Protein AF-A0A6I3SN76-F1 (afdb_monomer_lite)

Radius of gyration: 13.35 Å; chains: 1; bounding box: 27×23×35 Å

Secondary structure (DSSP, 8-state):
-HHHHHHHHHHHHHHHHHHHHHHHHHTT-HHHHHHHHHHHHHHHHHHHHHHHHT-

Sequence (55 aa):
MTTVLAAIILLGISTYTFNYGRQLWNDDHKPAAVFTYLLALAVLLFPALLAMYKT

Structure (mmCIF, N/CA/C/O backbone):
data_AF-A0A6I3SN76-F1
#
_entry.id   AF-A0A6I3SN76-F1
#
loop_
_atom_site.group_PDB
_atom_site.id
_atom_site.type_symbol
_atom_site.label_atom_id
_atom_site.label_alt_id
_atom_site.label_comp_id
_atom_site.label_asym_id
_atom_site.label_entity_id
_atom_site.label_seq_id
_atom_site.pdbx_PDB_ins_code
_atom_site.Cartn_x
_atom_site.Cartn_y
_atom_site.Cartn_z
_atom_site.occupancy
_atom_site.B_iso_or_equiv
_atom_site.auth_seq_id
_atom_site.auth_comp_id
_atom_site.auth_asym_id
_atom_site.auth_atom_id
_atom_site.pdbx_PDB_model_num
ATOM 1 N N . MET A 1 1 ? -11.965 4.669 20.619 1.00 63.41 1 MET A N 1
ATOM 2 C CA . MET A 1 1 ? -10.800 5.546 20.338 1.00 63.41 1 MET A CA 1
ATOM 3 C C . MET A 1 1 ? -9.679 4.809 19.612 1.00 63.41 1 MET A C 1
ATOM 5 O O . MET A 1 1 ? -9.242 5.284 18.575 1.00 63.41 1 MET A O 1
ATOM 9 N N . THR A 1 2 ? -9.249 3.640 20.093 1.00 76.62 2 THR A N 1
ATOM 10 C CA . THR A 1 2 ? -8.161 2.838 19.495 1.00 76.62 2 THR A CA 1
ATOM 11 C C . THR A 1 2 ? -8.429 2.366 18.061 1.00 76.62 2 THR A C 1
ATOM 13 O O . THR A 1 2 ? -7.534 2.426 17.227 1.00 76.62 2 THR A O 1
ATOM 16 N N . THR A 1 3 ? -9.659 1.964 17.737 1.00 75.56 3 THR A N 1
ATOM 17 C CA . THR A 1 3 ? -10.052 1.513 16.386 1.00 75.56 3 THR A CA 1
ATOM 18 C C . THR A 1 3 ? -10.013 2.625 15.338 1.00 75.56 3 THR A C 1
ATOM 20 O O . THR A 1 3 ? -9.514 2.417 14.237 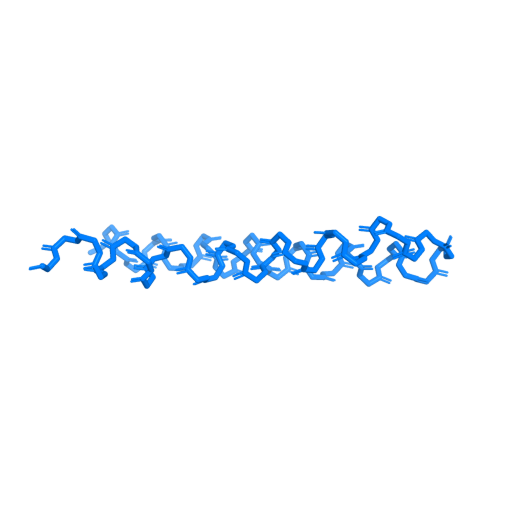1.00 75.56 3 THR A O 1
ATOM 23 N N . VAL A 1 4 ? -10.487 3.822 15.690 1.00 81.50 4 VAL A N 1
ATOM 24 C CA . VAL A 1 4 ? -10.453 5.001 14.807 1.00 81.50 4 VAL A CA 1
ATOM 25 C C . VAL A 1 4 ? -9.010 5.434 14.545 1.00 81.50 4 VAL A C 1
ATOM 27 O O . VAL A 1 4 ? -8.643 5.695 13.404 1.00 81.50 4 VAL A O 1
ATOM 30 N N . LEU A 1 5 ? -8.170 5.441 15.585 1.00 85.75 5 LEU A N 1
ATOM 31 C CA . LEU A 1 5 ? -6.750 5.760 15.448 1.00 85.75 5 LEU A CA 1
ATOM 32 C C . LEU A 1 5 ? -6.024 4.749 14.545 1.00 85.75 5 LEU A C 1
ATOM 34 O O . LEU A 1 5 ? -5.268 5.147 13.664 1.00 85.75 5 LEU A O 1
ATOM 38 N N . ALA A 1 6 ? -6.301 3.453 14.714 1.00 81.75 6 ALA A N 1
ATOM 39 C CA . ALA A 1 6 ? -5.744 2.408 13.859 1.00 81.75 6 ALA A CA 1
ATOM 40 C C . ALA A 1 6 ? -6.164 2.577 12.388 1.00 81.75 6 ALA A C 1
ATOM 42 O O . ALA A 1 6 ? -5.329 2.433 11.499 1.00 81.75 6 ALA A O 1
ATOM 43 N N . ALA A 1 7 ? -7.423 2.944 12.123 1.00 83.75 7 ALA A N 1
ATOM 44 C CA . ALA A 1 7 ? -7.904 3.203 10.766 1.00 83.75 7 ALA A CA 1
ATOM 45 C C . ALA A 1 7 ? -7.180 4.390 10.105 1.00 83.75 7 ALA A C 1
ATOM 47 O O . ALA A 1 7 ? -6.786 4.295 8.945 1.00 83.75 7 ALA A O 1
ATOM 48 N N . ILE A 1 8 ? -6.942 5.479 10.844 1.00 88.50 8 ILE A N 1
ATOM 49 C CA . ILE A 1 8 ? -6.193 6.645 10.345 1.00 88.50 8 ILE A CA 1
ATOM 50 C C . ILE A 1 8 ? -4.745 6.263 10.016 1.00 88.50 8 ILE A C 1
ATOM 52 O O . ILE A 1 8 ? -4.237 6.635 8.959 1.00 88.50 8 ILE A O 1
ATOM 56 N N . ILE A 1 9 ? -4.089 5.489 10.886 1.00 88.75 9 ILE A N 1
ATOM 57 C CA . ILE A 1 9 ? -2.717 5.015 10.657 1.00 88.75 9 ILE A CA 1
ATOM 58 C C . ILE A 1 9 ? -2.658 4.120 9.412 1.00 88.75 9 ILE A C 1
ATOM 60 O O . ILE A 1 9 ? -1.798 4.321 8.559 1.00 88.75 9 ILE A O 1
ATOM 64 N N . LEU A 1 10 ? -3.594 3.177 9.265 1.00 87.56 10 LEU A N 1
ATOM 65 C CA . LEU A 1 10 ? -3.669 2.293 8.097 1.00 87.56 10 LEU A CA 1
ATOM 66 C C . LEU A 1 10 ? -3.899 3.069 6.796 1.00 87.56 10 LEU A C 1
ATOM 68 O O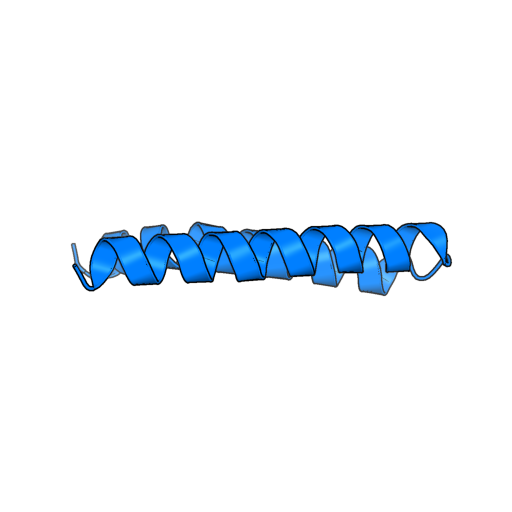 . LEU A 1 10 ? -3.247 2.784 5.790 1.00 87.56 10 LEU A O 1
ATOM 72 N N . LEU A 1 11 ? -4.776 4.076 6.815 1.00 88.00 11 LEU A N 1
ATOM 73 C CA . LEU A 1 11 ? -4.993 4.967 5.674 1.00 88.00 11 LEU A CA 1
ATOM 74 C C . LEU A 1 11 ? -3.734 5.775 5.340 1.00 88.00 11 LEU A C 1
ATOM 76 O O . LEU A 1 11 ? -3.381 5.894 4.166 1.00 88.00 11 LEU A O 1
ATOM 80 N N . GLY A 1 12 ? -3.031 6.285 6.355 1.00 90.69 12 GLY A N 1
ATOM 81 C CA . GLY A 1 12 ? -1.777 7.020 6.189 1.00 90.69 12 GLY A CA 1
ATOM 82 C C . GLY A 1 12 ? -0.679 6.166 5.555 1.00 90.69 12 GLY A C 1
ATOM 83 O O . GLY A 1 12 ? -0.083 6.578 4.560 1.00 90.69 12 GLY A O 1
ATOM 84 N N . ILE A 1 13 ? -0.468 4.951 6.074 1.00 90.12 13 ILE A N 1
ATOM 85 C CA . ILE A 1 13 ? 0.498 3.986 5.528 1.00 90.12 13 ILE A CA 1
ATOM 86 C C . ILE A 1 13 ? 0.135 3.649 4.083 1.00 90.12 13 ILE A C 1
ATOM 88 O O . ILE A 1 13 ? 0.973 3.785 3.200 1.00 90.12 13 ILE A O 1
ATOM 92 N N . SER A 1 14 ? -1.124 3.289 3.822 1.00 89.81 14 SER A N 1
ATOM 93 C CA . SER A 1 14 ? -1.576 2.919 2.476 1.00 89.81 14 SER A CA 1
ATOM 94 C C . SER A 1 14 ? -1.361 4.058 1.479 1.00 89.81 14 SER A C 1
ATOM 96 O O . SER A 1 14 ? -0.819 3.839 0.399 1.00 89.81 14 SER A O 1
ATOM 98 N N . THR A 1 15 ? -1.714 5.289 1.857 1.00 92.00 15 THR A N 1
ATOM 99 C CA . THR A 1 15 ? -1.530 6.478 1.011 1.00 92.00 15 THR A CA 1
ATOM 100 C C . THR A 1 15 ? -0.053 6.731 0.714 1.00 92.00 15 THR A C 1
ATOM 102 O O . THR A 1 15 ? 0.314 6.965 -0.438 1.00 92.00 15 THR A O 1
ATOM 105 N N . TYR A 1 16 ? 0.810 6.647 1.732 1.00 93.25 16 TYR A N 1
ATOM 106 C CA . TYR A 1 16 ? 2.255 6.774 1.557 1.00 93.25 16 TYR A CA 1
ATOM 107 C C . TYR A 1 16 ? 2.801 5.703 0.603 1.00 93.25 16 TYR A C 1
ATOM 109 O O . TYR A 1 16 ? 3.500 6.031 -0.354 1.00 93.25 16 TYR A O 1
ATOM 117 N N . THR A 1 17 ? 2.426 4.439 0.806 1.00 92.88 17 THR A N 1
ATOM 118 C CA . THR A 1 17 ? 2.866 3.317 -0.029 1.00 92.88 17 THR A CA 1
ATOM 119 C C . THR A 1 17 ? 2.377 3.453 -1.475 1.00 92.88 17 THR A C 1
ATOM 121 O O . THR A 1 17 ? 3.148 3.205 -2.399 1.00 92.88 17 THR A O 1
ATOM 124 N N . PHE A 1 18 ? 1.148 3.926 -1.709 1.00 92.19 18 PHE A N 1
ATOM 125 C CA . PHE A 1 18 ? 0.647 4.218 -3.059 1.00 92.19 18 PHE A CA 1
ATOM 126 C C . PHE A 1 18 ? 1.435 5.336 -3.750 1.00 92.19 18 PHE A C 1
ATOM 128 O O . PHE A 1 18 ? 1.792 5.206 -4.924 1.00 92.19 18 PHE A O 1
ATOM 135 N N . ASN A 1 19 ? 1.733 6.419 -3.031 1.00 94.25 19 ASN A N 1
ATOM 136 C CA . ASN A 1 19 ? 2.533 7.519 -3.567 1.00 94.25 19 ASN A CA 1
ATOM 137 C C . ASN A 1 19 ? 3.963 7.069 -3.890 1.00 94.25 19 ASN A C 1
ATOM 139 O O . ASN A 1 19 ? 4.483 7.411 -4.950 1.00 94.25 19 ASN A O 1
ATOM 143 N N . TYR A 1 20 ? 4.561 6.243 -3.031 1.00 93.25 20 TYR A N 1
ATOM 144 C CA . TYR A 1 20 ? 5.878 5.660 -3.268 1.00 93.25 20 TYR A CA 1
ATOM 145 C C . TYR A 1 20 ? 5.884 4.709 -4.475 1.00 93.25 20 TYR A C 1
ATOM 147 O O . TYR A 1 20 ? 6.745 4.818 -5.343 1.00 93.25 20 TYR A O 1
ATOM 155 N N . GLY A 1 21 ? 4.873 3.842 -4.607 1.00 92.25 21 GLY A N 1
ATOM 156 C CA . GLY A 1 21 ? 4.710 2.983 -5.785 1.00 92.25 21 GLY A CA 1
ATOM 157 C C . GLY A 1 21 ? 4.562 3.786 -7.079 1.00 92.25 21 GLY A C 1
ATOM 158 O O . GLY A 1 21 ? 5.144 3.432 -8.101 1.00 92.25 21 GLY A O 1
ATOM 159 N N . ARG A 1 22 ? 3.851 4.921 -7.030 1.00 93.06 22 ARG A N 1
ATOM 160 C CA . ARG A 1 22 ? 3.732 5.849 -8.166 1.00 93.06 22 ARG A CA 1
ATOM 161 C C . ARG A 1 22 ? 5.062 6.519 -8.509 1.00 93.06 22 ARG A C 1
ATOM 163 O O . ARG A 1 22 ? 5.350 6.689 -9.689 1.00 93.06 22 ARG A O 1
ATOM 170 N N . GLN A 1 23 ? 5.867 6.878 -7.513 1.00 95.38 23 GLN A N 1
ATOM 171 C CA . GLN A 1 23 ? 7.216 7.389 -7.746 1.00 95.38 23 GLN A CA 1
ATOM 172 C C . GLN A 1 23 ? 8.092 6.330 -8.429 1.00 95.38 23 GLN A C 1
ATOM 174 O O . GLN A 1 23 ? 8.640 6.598 -9.490 1.00 95.38 23 GLN A O 1
ATOM 179 N N . LEU A 1 24 ? 8.112 5.100 -7.907 1.00 94.00 24 LEU A N 1
ATOM 180 C CA . LEU A 1 24 ? 8.837 3.977 -8.514 1.00 94.00 24 LEU A CA 1
ATOM 181 C C . LEU A 1 24 ? 8.393 3.693 -9.953 1.00 94.00 24 LEU A C 1
ATOM 183 O O . LEU A 1 24 ? 9.215 3.354 -10.800 1.00 94.00 24 LEU A O 1
ATOM 187 N N . TRP A 1 25 ? 7.097 3.827 -10.238 1.00 94.12 25 TRP A N 1
ATOM 188 C CA . TRP A 1 2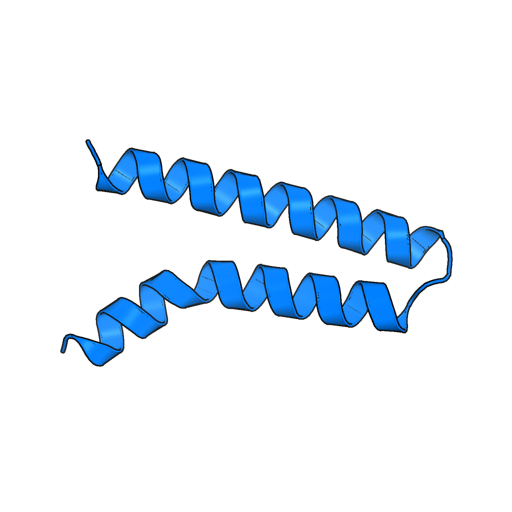5 ? 6.565 3.658 -11.586 1.00 94.12 25 TRP A CA 1
ATOM 189 C C . TRP A 1 25 ? 7.097 4.723 -12.549 1.00 94.12 25 TRP A C 1
ATOM 191 O O . TRP A 1 25 ? 7.470 4.401 -13.676 1.00 94.12 25 TRP A O 1
ATOM 201 N N . ASN A 1 26 ? 7.143 5.977 -12.095 1.00 94.62 26 ASN A N 1
ATOM 202 C CA . ASN A 1 26 ? 7.664 7.099 -12.873 1.00 94.62 26 ASN A CA 1
ATOM 203 C C . ASN A 1 26 ? 9.183 7.016 -13.070 1.00 94.62 26 ASN A C 1
ATOM 205 O O . ASN A 1 26 ? 9.672 7.416 -14.120 1.00 94.62 26 ASN A O 1
ATOM 209 N N . ASP A 1 27 ? 9.904 6.446 -12.105 1.00 94.88 27 ASP A N 1
ATOM 210 C CA . ASP A 1 27 ? 11.354 6.242 -12.162 1.00 94.88 27 ASP A CA 1
ATOM 211 C C . ASP A 1 27 ? 11.742 4.970 -12.956 1.00 94.88 27 ASP A C 1
ATOM 213 O O . ASP A 1 27 ? 12.858 4.476 -12.823 1.00 94.88 27 ASP A O 1
ATOM 217 N N . ASP A 1 28 ? 10.823 4.391 -13.741 1.00 93.12 28 ASP A N 1
ATOM 218 C CA . ASP A 1 28 ? 10.981 3.151 -14.529 1.00 93.12 28 ASP A CA 1
ATOM 219 C C . ASP A 1 28 ? 11.273 1.864 -13.719 1.00 93.12 28 ASP A C 1
ATOM 221 O O . ASP A 1 28 ? 11.521 0.792 -14.278 1.00 93.12 28 ASP A O 1
ATOM 225 N N . HIS A 1 29 ? 11.116 1.896 -12.393 1.00 94.00 29 HIS A N 1
ATOM 226 C CA . HIS A 1 29 ? 11.240 0.735 -11.502 1.00 94.00 29 HIS A CA 1
ATOM 227 C C . HIS A 1 29 ? 9.920 -0.058 -11.416 1.00 94.00 29 HIS A C 1
ATOM 229 O O . HIS A 1 29 ? 9.405 -0.361 -10.336 1.00 94.00 29 HIS A O 1
ATOM 235 N N . LYS A 1 30 ? 9.358 -0.424 -12.575 1.00 88.56 30 LYS A N 1
ATOM 236 C CA . LYS A 1 30 ? 8.016 -1.033 -12.710 1.00 88.56 30 LYS A CA 1
ATOM 237 C C . LYS A 1 30 ? 7.800 -2.300 -11.871 1.00 88.56 30 LYS A C 1
ATOM 239 O O . LYS A 1 30 ? 6.751 -2.389 -11.233 1.00 88.56 30 LYS A O 1
ATOM 244 N N . PRO A 1 31 ? 8.743 -3.264 -11.796 1.00 92.19 31 PRO A N 1
ATOM 245 C CA . PRO A 1 31 ? 8.553 -4.445 -10.955 1.00 92.19 31 PRO A CA 1
ATOM 246 C C . PRO A 1 31 ? 8.398 -4.067 -9.478 1.00 92.19 31 PRO A C 1
ATOM 248 O O . PRO A 1 31 ? 7.473 -4.528 -8.813 1.00 92.19 31 PRO A O 1
ATOM 251 N N . ALA A 1 32 ? 9.253 -3.166 -8.983 1.00 89.81 32 ALA A N 1
ATOM 252 C CA . ALA A 1 32 ? 9.200 -2.685 -7.606 1.00 89.81 32 ALA A CA 1
ATOM 253 C C . ALA A 1 32 ? 7.904 -1.908 -7.329 1.00 89.81 32 ALA A C 1
ATOM 255 O O . ALA A 1 32 ? 7.284 -2.104 -6.284 1.00 89.81 32 ALA A O 1
ATOM 256 N N . ALA A 1 33 ? 7.444 -1.088 -8.277 1.00 90.69 33 ALA A N 1
ATOM 257 C CA . ALA A 1 33 ? 6.170 -0.381 -8.174 1.00 90.69 33 ALA A CA 1
ATOM 258 C C . ALA A 1 33 ? 4.982 -1.346 -8.014 1.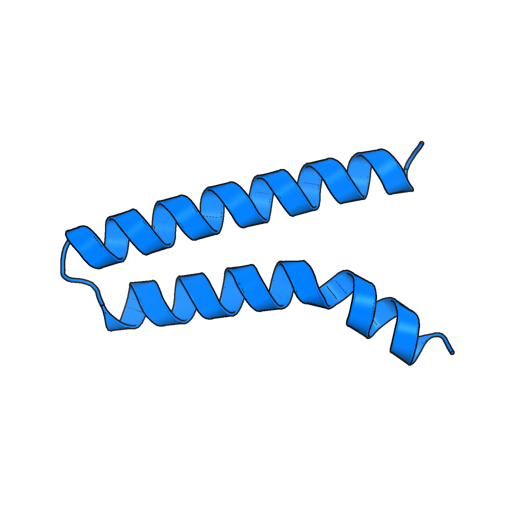00 90.69 33 ALA A C 1
ATOM 260 O O . ALA A 1 33 ? 4.151 -1.154 -7.128 1.00 90.69 33 ALA A O 1
ATOM 261 N N . VAL A 1 34 ? 4.934 -2.428 -8.802 1.00 92.69 34 VAL A N 1
ATOM 262 C CA . VAL A 1 34 ? 3.870 -3.444 -8.710 1.00 92.69 34 VAL A CA 1
ATOM 263 C C . VAL A 1 34 ? 3.867 -4.129 -7.343 1.00 92.69 34 VAL A C 1
ATOM 265 O O . VAL A 1 34 ? 2.813 -4.205 -6.712 1.00 92.69 34 VAL A O 1
ATOM 268 N N . PHE A 1 35 ? 5.026 -4.567 -6.836 1.00 91.94 35 PHE A N 1
ATOM 269 C CA . PHE A 1 35 ? 5.114 -5.139 -5.485 1.00 91.94 35 PHE A CA 1
ATOM 270 C C . PHE A 1 35 ? 4.677 -4.144 -4.406 1.00 91.94 35 PHE A C 1
ATOM 272 O O . PHE A 1 35 ? 4.000 -4.521 -3.451 1.00 91.94 35 PHE A O 1
ATOM 279 N N . THR A 1 36 ? 5.005 -2.867 -4.588 1.00 91.81 36 THR A N 1
ATOM 280 C CA . THR A 1 36 ? 4.614 -1.795 -3.668 1.00 91.81 36 THR A CA 1
ATOM 281 C C . THR A 1 36 ? 3.095 -1.594 -3.656 1.00 91.81 36 THR A C 1
ATOM 283 O O . THR A 1 36 ? 2.500 -1.464 -2.587 1.00 91.81 36 THR A O 1
ATOM 286 N N . TYR A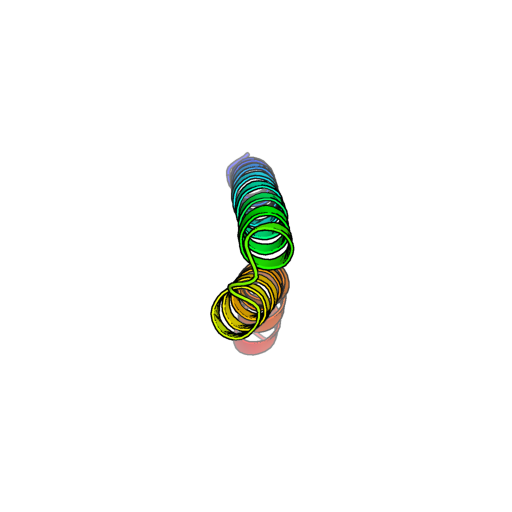 1 37 ? 2.432 -1.646 -4.815 1.00 90.50 37 TYR A N 1
ATOM 287 C CA . TYR A 1 37 ? 0.970 -1.588 -4.891 1.00 90.50 37 TYR A CA 1
ATOM 288 C C . TYR A 1 37 ? 0.294 -2.819 -4.288 1.00 90.50 37 TYR A C 1
ATOM 290 O O . TYR A 1 37 ? -0.689 -2.676 -3.561 1.00 90.50 37 TYR A O 1
ATOM 298 N N . LEU A 1 38 ? 0.828 -4.020 -4.535 1.00 90.94 38 LEU A N 1
ATOM 299 C CA . LEU A 1 38 ? 0.321 -5.249 -3.917 1.00 90.94 38 LEU A CA 1
ATOM 300 C C . LEU A 1 38 ? 0.427 -5.191 -2.390 1.00 90.94 38 LEU A C 1
ATOM 302 O O . LEU A 1 38 ? -0.513 -5.572 -1.694 1.00 90.94 38 LEU A O 1
ATOM 306 N N . LEU A 1 39 ? 1.534 -4.656 -1.871 1.00 89.44 39 LEU A N 1
ATOM 307 C CA . LEU A 1 39 ? 1.720 -4.450 -0.440 1.00 89.44 39 LEU A CA 1
ATOM 308 C C . LEU A 1 39 ? 0.694 -3.458 0.127 1.00 89.44 39 LEU A C 1
ATOM 310 O O . LEU A 1 39 ? 0.079 -3.746 1.151 1.00 89.44 39 LEU A O 1
ATOM 314 N N . ALA A 1 40 ? 0.461 -2.326 -0.546 1.00 89.25 40 ALA A N 1
ATOM 315 C CA . ALA A 1 40 ? -0.554 -1.356 -0.126 1.00 89.25 40 ALA A CA 1
ATOM 316 C C . ALA A 1 40 ? -1.958 -1.983 -0.072 1.00 89.25 40 ALA A C 1
ATOM 318 O O . ALA A 1 40 ? -2.710 -1.760 0.878 1.00 89.25 40 ALA A O 1
ATOM 319 N N . LEU A 1 41 ? -2.297 -2.814 -1.063 1.00 88.62 41 LEU A N 1
ATOM 320 C CA . LEU A 1 41 ? -3.572 -3.525 -1.108 1.00 88.62 41 LEU A CA 1
ATOM 321 C C . LEU A 1 41 ? -3.696 -4.545 0.034 1.00 88.62 41 LEU A C 1
ATOM 323 O O . LEU A 1 41 ? -4.740 -4.635 0.675 1.00 88.62 41 LEU A O 1
ATOM 327 N N . ALA A 1 42 ? -2.621 -5.285 0.320 1.00 87.62 42 ALA A N 1
ATOM 328 C CA . ALA A 1 42 ? -2.578 -6.251 1.412 1.00 87.62 42 ALA A CA 1
ATOM 329 C C . ALA A 1 42 ? -2.766 -5.578 2.781 1.00 87.62 42 ALA A C 1
ATOM 331 O O . ALA A 1 42 ? -3.516 -6.089 3.608 1.00 87.62 42 ALA A O 1
ATOM 332 N N . VAL A 1 43 ? -2.153 -4.409 3.005 1.00 87.69 43 VAL A N 1
ATOM 333 C CA . VAL A 1 43 ? -2.326 -3.620 4.239 1.00 87.69 43 VAL A CA 1
ATOM 334 C C . VAL A 1 43 ? -3.776 -3.152 4.406 1.00 87.69 43 VAL A C 1
ATOM 336 O O . VAL A 1 43 ? -4.314 -3.212 5.511 1.00 87.69 43 VAL A O 1
ATOM 339 N N . LEU A 1 44 ? -4.435 -2.750 3.316 1.00 86.12 44 LEU A N 1
ATOM 340 C CA . LEU A 1 44 ? -5.856 -2.382 3.316 1.00 86.12 44 LEU A CA 1
ATOM 341 C C . LEU A 1 44 ? -6.782 -3.571 3.605 1.00 86.12 44 LEU A C 1
ATOM 343 O O . LEU A 1 44 ? -7.763 -3.427 4.333 1.00 86.12 44 LEU A O 1
ATOM 347 N N . LEU A 1 45 ? -6.471 -4.745 3.051 1.00 86.88 45 LEU A N 1
ATOM 348 C CA . LEU A 1 45 ? -7.266 -5.965 3.223 1.00 86.88 45 LEU A CA 1
ATOM 349 C C . LEU A 1 45 ? -7.008 -6.672 4.559 1.00 86.88 45 LEU A C 1
ATOM 351 O O . LEU A 1 45 ? -7.860 -7.428 5.023 1.00 86.88 45 LEU A O 1
ATOM 355 N N . PHE A 1 46 ? -5.868 -6.419 5.201 1.00 85.31 46 PHE A N 1
ATOM 356 C CA . PHE A 1 46 ? -5.476 -7.031 6.469 1.00 85.31 46 PHE A CA 1
ATOM 357 C C . PHE A 1 46 ? -6.551 -6.955 7.571 1.00 85.31 46 PHE A C 1
ATOM 359 O O . PHE A 1 46 ? -6.863 -7.996 8.153 1.00 85.31 46 PHE A O 1
ATOM 366 N N . PRO A 1 47 ? -7.183 -5.798 7.862 1.00 82.12 47 PRO A N 1
ATOM 367 C CA . PRO A 1 47 ? -8.263 -5.741 8.848 1.00 82.12 47 PRO A CA 1
ATOM 368 C C . PRO A 1 47 ? -9.494 -6.579 8.467 1.00 82.12 47 PRO A C 1
ATOM 370 O O . PRO A 1 47 ? -10.112 -7.161 9.356 1.00 82.12 47 PRO A O 1
ATOM 373 N N . ALA A 1 48 ? -9.830 -6.698 7.177 1.00 82.56 48 ALA A N 1
ATOM 374 C CA . ALA A 1 48 ? -10.924 -7.560 6.723 1.00 82.56 48 ALA A CA 1
ATOM 375 C C . ALA A 1 48 ? -10.578 -9.050 6.885 1.00 82.56 48 ALA A C 1
ATOM 377 O O . ALA A 1 48 ? -11.384 -9.811 7.415 1.00 82.56 48 ALA A O 1
ATOM 378 N N . LEU A 1 49 ? -9.358 -9.456 6.518 1.00 82.62 49 LEU A N 1
ATOM 379 C CA . LEU A 1 49 ? -8.870 -10.826 6.718 1.00 82.62 49 LEU A CA 1
ATOM 380 C C . LEU A 1 49 ? -8.839 -11.209 8.205 1.00 82.62 49 LEU A C 1
ATOM 382 O O . LEU A 1 49 ? -9.262 -12.304 8.574 1.00 82.62 49 LEU A O 1
ATOM 386 N N . LEU A 1 50 ? -8.399 -10.292 9.072 1.00 82.69 50 LEU A N 1
ATOM 387 C CA . LEU A 1 50 ? -8.429 -10.482 10.524 1.00 82.69 50 LEU A CA 1
ATOM 388 C C . LEU A 1 50 ? -9.849 -10.618 11.077 1.00 82.69 50 LEU A C 1
ATOM 390 O O . LEU A 1 50 ? -10.053 -11.380 12.021 1.00 82.69 50 LEU A O 1
ATOM 394 N N . ALA A 1 51 ? -10.814 -9.878 10.528 1.00 81.31 51 ALA A N 1
ATOM 395 C CA . ALA A 1 51 ? -12.212 -10.005 10.921 1.00 81.31 51 ALA A CA 1
ATOM 396 C C . ALA A 1 51 ? -12.769 -11.381 10.527 1.00 81.31 51 ALA A C 1
ATOM 398 O O . ALA A 1 51 ? -13.353 -12.053 11.370 1.00 81.31 51 ALA A O 1
ATOM 399 N N . MET A 1 52 ? -12.506 -11.838 9.297 1.00 82.12 52 MET A N 1
ATOM 400 C CA . MET A 1 52 ? -12.954 -13.150 8.811 1.00 82.12 52 MET A CA 1
ATOM 401 C C . MET A 1 52 ? -12.344 -14.314 9.601 1.00 82.12 52 MET A C 1
ATOM 403 O O . MET A 1 52 ? -13.054 -15.257 9.910 1.00 82.12 52 MET A O 1
ATOM 407 N N . TYR A 1 53 ? -11.063 -14.244 9.982 1.00 80.31 53 TYR A N 1
ATOM 408 C CA . TYR A 1 53 ? -10.411 -15.304 10.769 1.00 80.31 53 TYR A CA 1
ATOM 409 C C . TYR A 1 53 ? -10.936 -15.418 12.210 1.00 80.31 53 TYR A C 1
ATOM 411 O O . TYR A 1 53 ? -10.818 -16.464 12.841 1.00 80.31 53 TYR A O 1
ATOM 419 N N . LYS A 1 54 ? -11.479 -14.329 12.764 1.00 61.81 54 LYS A N 1
ATOM 420 C CA . LYS A 1 54 ? -12.052 -14.308 14.118 1.00 61.81 54 LYS A CA 1
ATOM 421 C C . LYS A 1 54 ? -13.526 -14.731 14.169 1.00 61.81 54 LYS A C 1
ATOM 423 O O . LYS A 1 54 ? -14.088 -14.723 15.263 1.00 61.81 54 LYS A O 1
ATOM 4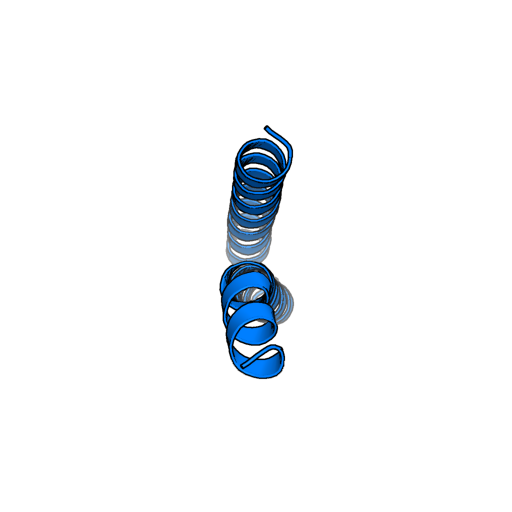28 N N . THR A 1 55 ? -14.131 -15.042 13.022 1.00 54.47 55 THR A N 1
ATOM 429 C CA . THR A 1 55 ? -15.520 -15.515 12.898 1.00 54.47 55 THR A CA 1
ATOM 430 C C . THR A 1 55 ? -15.530 -17.029 12.751 1.00 54.47 55 THR A C 1
ATOM 432 O O . THR A 1 55 ? -16.436 -17.657 13.337 1.00 54.47 55 THR A O 1
#

Organism: Heliobacterium mobile (NCBI:txid28064)

pLDDT: mean 87.0, std 8.1, range [54.47, 95.38]

Foldseek 3Di:
DVVVVVVVVLVVQLVVLLVVLVVCVVVVVPVVSVVSNVVSVCSVCVVVVVVVVVD